Protein AF-A0A1I0L942-F1 (afdb_monomer_lite)

Radius of gyration: 27.11 Å; chains: 1; bounding box: 68×57×56 Å

Secondary structure (DSSP, 8-state):
-----------------S------HHHHHHHHHHHHHHHHHHHHHHHHTT--SHHHHHHHHHHHHHHHHHH--TTPPPTT---

Foldseek 3Di:
DDDDPDPPPPPPDPDDPDDPPPCCVVVVLLVVLVVQLVVLVVQLVVQVVPQPDPVSNVVSVVSSVVSCVVRVPPDPDDPPPDD

pLDDT: mean 72.85, std 20.31, range [39.5, 98.25]

Structure (mmCIF, N/CA/C/O backbone):
data_AF-A0A1I0L942-F1
#
_entry.id   AF-A0A1I0L942-F1
#
loop_
_atom_site.group_PDB
_atom_site.id
_atom_site.type_symbol
_atom_site.label_atom_id
_atom_site.label_alt_id
_atom_site.label_comp_id
_atom_site.label_asym_id
_atom_site.label_entity_id
_atom_site.label_seq_id
_atom_site.pdbx_PDB_ins_code
_atom_site.Cartn_x
_atom_site.Cartn_y
_atom_site.Cartn_z
_atom_site.occupancy
_atom_site.B_iso_or_equiv
_atom_site.auth_seq_id
_atom_site.auth_comp_id
_atom_site.auth_asym_id
_atom_site.auth_atom_id
_atom_site.pdbx_PDB_model_num
ATOM 1 N N . MET A 1 1 ? 56.638 -40.748 -43.089 1.00 45.00 1 MET A N 1
ATOM 2 C CA . MET A 1 1 ? 55.259 -40.212 -43.098 1.00 45.00 1 MET A CA 1
ATOM 3 C C . MET A 1 1 ? 55.196 -39.201 -41.950 1.00 45.00 1 MET A C 1
ATOM 5 O O . MET A 1 1 ? 55.089 -39.628 -40.819 1.00 45.00 1 MET A O 1
ATOM 9 N N . ARG A 1 2 ? 55.605 -37.927 -42.064 1.00 50.41 2 ARG A N 1
ATOM 10 C CA . ARG A 1 2 ? 55.063 -36.815 -42.874 1.00 50.41 2 ARG A CA 1
ATOM 11 C C . ARG A 1 2 ? 53.533 -36.803 -42.875 1.00 50.41 2 ARG A C 1
ATOM 13 O O . ARG A 1 2 ? 52.926 -37.408 -43.744 1.00 50.41 2 ARG A O 1
ATOM 20 N N . GLY A 1 3 ? 52.965 -36.114 -41.891 1.00 46.75 3 GLY A N 1
ATOM 21 C CA . GLY A 1 3 ? 51.550 -35.768 -41.802 1.00 46.75 3 GLY A CA 1
ATOM 22 C C . GLY A 1 3 ? 51.357 -34.763 -40.672 1.00 46.75 3 GLY A C 1
ATOM 23 O O . GLY A 1 3 ? 51.196 -35.149 -39.523 1.00 46.75 3 GLY A O 1
ATOM 24 N N . LEU A 1 4 ? 51.497 -33.480 -41.003 1.00 53.94 4 LEU A N 1
ATOM 25 C CA . LEU A 1 4 ? 51.280 -32.339 -40.119 1.00 53.94 4 LEU A CA 1
ATOM 26 C C . LEU A 1 4 ? 49.847 -32.357 -39.571 1.00 53.94 4 LEU A C 1
ATOM 28 O O . LEU A 1 4 ? 48.894 -32.419 -40.345 1.00 53.94 4 LEU A O 1
ATOM 32 N N . VAL A 1 5 ? 49.704 -32.256 -38.248 1.00 57.75 5 VAL A N 1
ATOM 33 C CA . VAL A 1 5 ? 48.436 -31.943 -37.577 1.00 57.75 5 VAL A CA 1
ATOM 34 C C . VAL A 1 5 ? 48.094 -30.493 -37.926 1.00 57.75 5 VAL A C 1
ATOM 36 O O . VAL A 1 5 ? 48.596 -29.552 -37.317 1.00 57.75 5 VAL A O 1
ATOM 39 N N . GLY A 1 6 ? 47.315 -30.317 -38.992 1.00 53.66 6 GLY A N 1
ATOM 40 C CA . GLY A 1 6 ? 46.819 -29.023 -39.441 1.00 53.66 6 GLY A CA 1
ATOM 41 C C . GLY A 1 6 ? 45.677 -28.558 -38.548 1.00 53.66 6 GLY A C 1
ATOM 42 O O . GLY A 1 6 ? 44.542 -28.998 -38.707 1.00 53.66 6 GLY A O 1
ATOM 43 N N . ALA A 1 7 ? 45.989 -27.668 -37.609 1.00 61.84 7 ALA A N 1
ATOM 44 C CA . ALA A 1 7 ? 45.009 -26.887 -36.873 1.00 61.84 7 ALA A CA 1
ATOM 45 C C . ALA A 1 7 ? 44.286 -25.944 -37.846 1.00 61.84 7 ALA A C 1
ATOM 47 O O . ALA A 1 7 ? 44.837 -24.924 -38.260 1.00 61.84 7 ALA A O 1
ATOM 48 N N . VAL A 1 8 ? 43.053 -26.282 -38.224 1.00 61.44 8 VAL A N 1
ATOM 49 C CA . VAL A 1 8 ? 42.159 -25.337 -38.898 1.00 61.44 8 VAL A CA 1
ATOM 50 C C . VAL A 1 8 ? 41.450 -24.544 -37.806 1.00 61.44 8 VAL A C 1
ATOM 52 O O . VAL A 1 8 ? 40.406 -24.939 -37.294 1.00 61.44 8 VAL A O 1
ATOM 55 N N . LEU A 1 9 ? 42.074 -23.434 -37.413 1.00 54.91 9 LEU A N 1
ATOM 56 C CA . LEU A 1 9 ? 41.409 -22.353 -36.696 1.00 54.91 9 LEU A CA 1
ATOM 57 C C . LEU A 1 9 ? 40.317 -21.817 -37.622 1.00 54.91 9 LEU A C 1
ATOM 59 O O . LEU A 1 9 ? 40.603 -21.106 -38.585 1.00 54.91 9 LEU A O 1
ATOM 63 N N . ALA A 1 10 ? 39.069 -22.197 -37.352 1.00 60.06 10 ALA A N 1
ATOM 64 C CA . ALA A 1 10 ? 37.916 -21.513 -37.904 1.00 60.06 10 ALA A CA 1
ATOM 65 C C . ALA A 1 10 ? 37.959 -20.075 -37.374 1.00 60.06 10 ALA A C 1
ATOM 67 O O . ALA A 1 10 ? 37.559 -19.799 -36.244 1.00 60.06 10 ALA A O 1
ATOM 68 N N . LEU A 1 11 ? 38.531 -19.178 -38.179 1.00 58.16 11 LEU A N 1
ATOM 6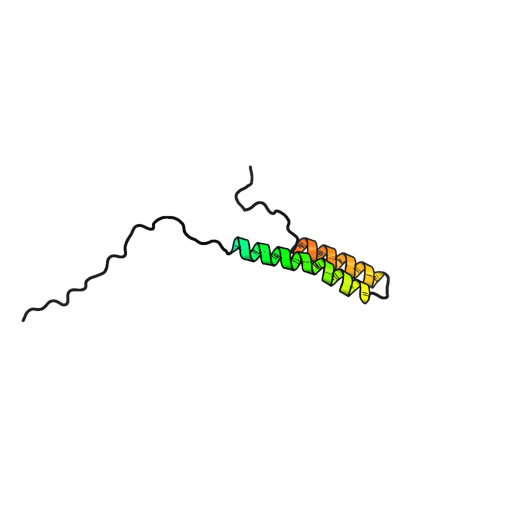9 C CA . LEU A 1 11 ? 38.360 -17.742 -38.051 1.00 58.16 11 LEU A CA 1
ATOM 70 C C . LEU A 1 11 ? 36.856 -17.488 -38.026 1.00 58.16 11 LEU A C 1
ATOM 72 O O . LEU A 1 11 ? 36.170 -17.615 -39.041 1.00 58.16 11 LEU A O 1
ATOM 76 N N . GLY A 1 12 ? 36.364 -17.224 -36.816 1.00 59.69 12 GLY A N 1
ATOM 77 C CA . GLY A 1 12 ? 35.000 -16.816 -36.559 1.00 59.69 12 GLY A CA 1
ATOM 78 C C . GLY A 1 12 ? 34.633 -15.678 -37.498 1.00 59.69 12 GLY A C 1
ATOM 79 O O . GLY A 1 12 ? 35.393 -14.727 -37.681 1.00 59.69 12 GLY A O 1
ATOM 80 N N . LEU A 1 13 ? 33.473 -15.845 -38.117 1.00 60.66 13 LEU A N 1
ATOM 81 C CA . LEU A 1 13 ? 32.822 -14.929 -39.036 1.00 60.66 13 LEU A CA 1
ATOM 82 C C . LEU A 1 13 ? 32.676 -13.542 -38.392 1.00 60.66 13 LEU A C 1
ATOM 84 O O . LEU A 1 13 ? 31.689 -13.252 -37.721 1.00 60.66 13 LEU A O 1
ATOM 88 N N . LEU A 1 14 ? 33.664 -12.672 -38.594 1.00 63.94 14 LEU A N 1
ATOM 89 C CA . LEU A 1 14 ? 33.531 -11.243 -38.343 1.00 63.94 14 LEU A CA 1
ATOM 90 C C . LEU A 1 14 ? 32.758 -10.616 -39.502 1.00 63.94 14 LEU A C 1
ATOM 92 O O . LEU A 1 14 ? 33.342 -10.227 -40.507 1.00 63.94 14 LEU A O 1
ATOM 96 N N . VAL A 1 15 ? 31.441 -10.538 -39.342 1.00 55.81 15 VAL A N 1
ATOM 97 C CA . VAL A 1 15 ? 30.645 -9.323 -39.566 1.00 55.81 15 VAL A CA 1
ATOM 98 C C . VAL A 1 15 ? 29.248 -9.630 -39.039 1.00 55.81 15 VAL A C 1
ATOM 100 O O . VAL A 1 15 ? 28.463 -10.364 -39.637 1.00 55.81 15 VAL A O 1
ATOM 103 N N . GLY A 1 16 ? 28.987 -9.114 -37.838 1.00 53.91 16 GLY A N 1
ATOM 104 C CA . GLY A 1 16 ? 27.660 -9.075 -37.254 1.00 53.91 16 GLY A CA 1
ATOM 105 C C . GLY A 1 16 ? 26.766 -8.238 -38.153 1.00 53.91 16 GLY A C 1
ATOM 106 O O . GLY A 1 16 ? 26.939 -7.026 -38.265 1.00 53.91 16 GLY A O 1
ATOM 107 N N . CYS A 1 17 ? 25.826 -8.909 -38.812 1.00 57.16 17 CYS A N 1
ATOM 108 C CA . CYS A 1 17 ? 24.615 -8.285 -39.308 1.00 57.16 17 CYS A CA 1
ATOM 109 C C . CYS A 1 17 ? 23.928 -7.642 -38.100 1.00 57.16 17 CYS A C 1
ATOM 111 O O . CYS A 1 17 ? 23.629 -8.325 -37.120 1.00 57.16 17 CYS A O 1
ATOM 113 N N . GLY A 1 18 ? 23.805 -6.319 -38.143 1.00 50.59 18 GLY A N 1
ATOM 114 C CA . GLY A 1 18 ? 23.404 -5.500 -37.016 1.00 50.59 18 GLY A CA 1
ATOM 115 C C . GLY A 1 18 ? 22.099 -5.942 -36.363 1.00 50.59 18 GLY A C 1
ATOM 116 O O . GLY A 1 18 ? 21.125 -6.259 -37.040 1.00 50.59 18 GLY A O 1
ATOM 117 N N . GLY A 1 19 ? 22.123 -5.881 -35.032 1.00 48.12 19 GLY A N 1
ATOM 118 C CA . GLY A 1 19 ? 20.981 -5.479 -34.223 1.00 48.12 19 GLY A CA 1
ATOM 119 C C . GLY A 1 19 ? 19.770 -6.393 -34.295 1.00 48.12 19 GLY A C 1
ATOM 120 O O . GLY A 1 19 ? 18.714 -5.988 -34.761 1.00 48.12 19 GLY A O 1
ATOM 121 N N . ALA A 1 20 ? 19.904 -7.594 -33.748 1.00 49.16 20 ALA A N 1
ATOM 122 C CA . ALA A 1 20 ? 18.775 -8.269 -33.125 1.00 49.16 20 ALA A CA 1
ATOM 123 C C . ALA A 1 20 ? 19.160 -8.601 -31.682 1.00 49.16 20 ALA A C 1
ATOM 125 O O . ALA A 1 20 ? 19.205 -9.760 -31.276 1.00 49.16 20 ALA A O 1
ATOM 126 N N . GLU A 1 21 ? 19.479 -7.570 -30.902 1.00 48.25 21 GLU A N 1
ATOM 127 C CA . GLU A 1 21 ? 19.267 -7.662 -29.463 1.00 48.25 21 GLU A CA 1
ATOM 128 C C . GLU A 1 21 ? 17.760 -7.500 -29.317 1.00 48.25 21 GLU A C 1
ATOM 130 O O . GLU A 1 21 ? 17.220 -6.401 -29.410 1.00 48.25 21 GLU A O 1
ATOM 135 N N . GLY A 1 22 ? 17.050 -8.624 -29.238 1.00 50.62 22 GLY A N 1
ATOM 136 C CA . GLY A 1 22 ? 15.683 -8.607 -28.760 1.00 50.62 22 GLY A CA 1
ATOM 137 C C . GLY A 1 22 ? 15.713 -8.115 -27.322 1.00 50.62 22 GLY A C 1
ATOM 138 O O . GLY A 1 22 ? 15.743 -8.933 -26.402 1.00 50.62 22 GLY A O 1
ATOM 139 N N . ASP A 1 23 ? 15.705 -6.795 -27.141 1.00 48.12 23 ASP A N 1
ATOM 140 C CA . ASP A 1 23 ? 15.317 -6.146 -25.900 1.00 48.12 23 ASP A CA 1
ATOM 141 C C . ASP A 1 23 ? 13.821 -6.418 -25.709 1.00 48.12 23 ASP A C 1
ATOM 143 O O . ASP A 1 23 ? 12.934 -5.634 -26.006 1.00 48.12 23 ASP A O 1
ATOM 147 N N . THR A 1 24 ? 13.538 -7.651 -25.309 1.00 49.38 24 THR A N 1
ATOM 148 C CA . THR A 1 24 ? 12.254 -8.058 -24.737 1.00 49.38 24 THR A CA 1
ATOM 149 C C . THR A 1 24 ? 12.323 -7.968 -23.213 1.00 49.38 24 THR A C 1
ATOM 151 O O . THR A 1 24 ? 11.536 -8.617 -22.521 1.00 49.38 24 THR A O 1
ATOM 154 N N . GLY A 1 25 ? 13.312 -7.228 -22.694 1.00 50.44 25 GLY A N 1
ATOM 155 C CA . GLY A 1 25 ? 13.499 -6.940 -21.279 1.00 50.44 25 GLY A CA 1
ATOM 156 C C . GLY A 1 25 ? 12.646 -5.750 -20.856 1.00 50.44 25 GLY A C 1
ATOM 157 O O . GLY A 1 25 ? 11.925 -5.868 -19.868 1.00 50.44 25 GLY A O 1
ATOM 158 N N . GLY A 1 26 ? 12.652 -4.668 -21.646 1.00 55.88 26 GLY A N 1
ATOM 159 C CA . GLY A 1 26 ? 11.808 -3.491 -21.421 1.00 55.88 26 GLY A CA 1
ATOM 160 C C . GLY A 1 26 ? 10.316 -3.824 -21.429 1.00 55.88 26 GLY A C 1
ATOM 161 O O . GLY A 1 26 ? 9.629 -3.560 -20.448 1.00 55.88 26 GLY A O 1
ATOM 162 N N . ASP A 1 27 ? 9.843 -4.521 -22.466 1.00 57.56 27 ASP A N 1
ATOM 163 C CA . ASP A 1 27 ? 8.432 -4.920 -22.605 1.00 57.56 27 ASP A CA 1
ATOM 164 C C . ASP A 1 27 ? 7.944 -5.809 -21.448 1.00 57.56 27 ASP A C 1
ATOM 166 O O . ASP A 1 27 ? 6.841 -5.639 -20.935 1.00 57.56 27 ASP A O 1
ATOM 170 N N . LYS A 1 28 ? 8.768 -6.765 -20.990 1.00 60.12 28 LYS A N 1
ATOM 171 C CA . LYS A 1 28 ? 8.394 -7.632 -19.861 1.00 60.12 28 LYS A CA 1
ATOM 172 C C . LYS A 1 28 ? 8.344 -6.869 -18.544 1.00 60.12 28 LYS A C 1
ATOM 174 O O . LYS A 1 28 ? 7.397 -7.060 -17.788 1.00 60.12 28 LYS A O 1
ATOM 179 N N . ALA A 1 29 ? 9.339 -6.022 -18.286 1.00 65.75 29 ALA A N 1
ATOM 180 C CA . ALA A 1 29 ? 9.388 -5.212 -17.076 1.00 65.75 29 ALA A CA 1
ATOM 181 C C . ALA A 1 29 ? 8.233 -4.200 -17.027 1.00 65.75 29 ALA A C 1
ATOM 183 O O . ALA A 1 29 ? 7.655 -3.984 -15.966 1.00 65.75 29 ALA A O 1
ATOM 184 N N . GLU A 1 30 ? 7.853 -3.625 -18.169 1.00 64.12 30 GLU A N 1
ATOM 185 C CA . GLU A 1 30 ? 6.711 -2.717 -18.278 1.00 64.12 30 GLU A CA 1
ATOM 186 C C . GLU A 1 30 ? 5.377 -3.445 -18.070 1.00 64.12 30 GLU A C 1
ATOM 188 O O . GLU A 1 30 ? 4.534 -2.979 -17.305 1.00 64.12 30 GLU A O 1
ATOM 193 N N . VAL A 1 31 ? 5.196 -4.628 -18.670 1.00 70.38 31 VAL A N 1
ATOM 194 C CA . VAL A 1 31 ? 4.006 -5.465 -18.443 1.00 70.38 31 VAL A CA 1
ATOM 195 C C . VAL A 1 31 ? 3.913 -5.918 -16.980 1.00 70.38 31 VAL A C 1
ATOM 197 O O . VAL A 1 31 ? 2.823 -5.880 -16.407 1.00 70.38 31 VAL A O 1
ATOM 200 N N . GLU A 1 32 ? 5.028 -6.301 -16.349 1.00 71.56 32 GLU A N 1
ATOM 201 C CA . GLU A 1 32 ? 5.067 -6.610 -14.912 1.00 71.56 32 GLU A CA 1
ATOM 202 C C . GLU A 1 32 ? 4.741 -5.381 -14.056 1.00 71.56 32 GLU A C 1
ATOM 204 O O . GLU A 1 32 ? 3.930 -5.487 -13.138 1.00 71.56 32 GLU A O 1
ATOM 209 N N . ALA A 1 33 ? 5.292 -4.206 -14.367 1.00 68.38 33 ALA A N 1
ATOM 210 C CA . ALA A 1 33 ? 4.992 -2.970 -13.645 1.00 68.38 33 ALA A CA 1
ATOM 211 C C . ALA A 1 33 ? 3.512 -2.574 -13.773 1.00 68.38 33 ALA A C 1
ATOM 213 O O . ALA A 1 33 ? 2.871 -2.233 -12.780 1.00 68.38 33 ALA A O 1
ATOM 214 N N . MET A 1 34 ? 2.927 -2.695 -14.968 1.00 71.38 34 MET A N 1
ATOM 215 C CA . MET A 1 34 ? 1.500 -2.452 -15.199 1.00 71.38 34 MET A CA 1
ATOM 216 C C . MET A 1 34 ? 0.607 -3.461 -14.464 1.00 71.38 34 MET A C 1
ATOM 218 O O . MET A 1 34 ? -0.430 -3.077 -13.917 1.00 71.38 34 MET A O 1
ATOM 222 N N . ALA A 1 35 ? 1.006 -4.734 -14.398 1.00 74.44 35 ALA A N 1
ATOM 223 C CA . ALA A 1 35 ? 0.299 -5.740 -13.606 1.00 74.44 35 ALA A CA 1
ATOM 224 C C . ALA A 1 35 ? 0.350 -5.410 -12.102 1.00 74.44 35 ALA A C 1
ATOM 226 O O . ALA A 1 35 ? -0.691 -5.380 -11.445 1.00 74.44 35 ALA A O 1
ATOM 227 N N . LEU A 1 36 ? 1.532 -5.063 -11.580 1.00 82.38 36 LEU A N 1
ATOM 228 C CA . LEU A 1 36 ? 1.731 -4.667 -10.181 1.00 82.38 36 LEU A CA 1
ATOM 229 C C . LEU A 1 36 ? 0.978 -3.378 -9.827 1.00 82.38 36 LEU A C 1
ATOM 231 O O . LEU A 1 36 ? 0.405 -3.266 -8.744 1.00 82.38 36 LEU A O 1
ATOM 235 N N . CYS A 1 37 ? 0.911 -2.427 -10.758 1.00 87.12 37 CYS A N 1
ATOM 236 C CA . CYS A 1 37 ? 0.088 -1.232 -10.621 1.00 87.12 37 CYS A CA 1
ATOM 237 C C . CYS A 1 37 ? -1.405 -1.579 -10.482 1.00 87.12 37 CYS A C 1
ATOM 239 O O . CYS A 1 37 ? -2.094 -1.062 -9.599 1.00 87.12 37 CYS A O 1
ATOM 241 N N . SER A 1 38 ? -1.915 -2.489 -11.321 1.00 86.31 38 SER A N 1
ATOM 242 C CA . SER A 1 38 ? -3.311 -2.937 -11.248 1.00 86.31 38 SER A CA 1
ATOM 243 C C . SER A 1 38 ? -3.634 -3.598 -9.898 1.00 86.31 38 SER A C 1
ATOM 245 O O . SER A 1 38 ? -4.705 -3.359 -9.325 1.00 86.31 38 SER A O 1
ATOM 247 N N . ASP A 1 39 ? -2.680 -4.345 -9.335 1.00 91.50 39 ASP A N 1
ATOM 248 C CA . ASP A 1 39 ? -2.819 -5.000 -8.032 1.00 91.50 39 ASP A CA 1
ATOM 249 C C . ASP A 1 39 ? -2.969 -4.010 -6.864 1.00 91.50 39 ASP A C 1
ATOM 251 O O . ASP A 1 39 ? -3.649 -4.329 -5.881 1.00 91.50 39 ASP A O 1
ATOM 255 N N . CYS A 1 40 ? -2.427 -2.788 -6.960 1.00 93.56 40 CYS A N 1
ATOM 256 C CA . CYS A 1 40 ? -2.548 -1.769 -5.908 1.00 93.56 40 CYS A CA 1
ATOM 257 C C . CYS A 1 40 ? -4.015 -1.466 -5.553 1.00 93.56 40 CYS A C 1
ATOM 259 O O . CYS A 1 40 ? -4.374 -1.352 -4.375 1.00 93.56 40 CYS A O 1
ATOM 261 N N . SER A 1 41 ? -4.898 -1.414 -6.556 1.00 91.88 41 SER A N 1
ATOM 262 C CA . SER A 1 41 ? -6.336 -1.203 -6.346 1.00 91.88 41 SER A CA 1
ATOM 263 C C . SER A 1 41 ? -7.005 -2.389 -5.648 1.00 91.88 41 SER A C 1
ATOM 265 O O . SER A 1 41 ? -7.822 -2.207 -4.740 1.00 91.88 41 SER A O 1
ATOM 267 N N . TRP A 1 42 ? -6.647 -3.617 -6.026 1.00 93.62 42 TRP A N 1
ATOM 268 C CA . TRP A 1 42 ? -7.187 -4.817 -5.387 1.00 93.62 42 TRP A CA 1
ATOM 269 C C . TRP A 1 42 ? -6.732 -4.937 -3.926 1.00 93.62 42 TRP A C 1
ATOM 271 O O . TRP A 1 42 ? -7.543 -5.217 -3.034 1.00 93.62 42 TRP A O 1
ATOM 281 N N . LEU A 1 43 ? -5.454 -4.657 -3.657 1.00 95.12 43 LEU A N 1
ATOM 282 C CA . LEU A 1 43 ? -4.888 -4.630 -2.308 1.00 95.12 43 LEU A CA 1
ATOM 283 C C . LEU A 1 43 ? -5.566 -3.573 -1.430 1.00 95.12 43 LEU A C 1
ATOM 285 O O . LEU A 1 43 ? -5.889 -3.864 -0.274 1.00 95.12 43 LEU A O 1
ATOM 289 N N . TYR A 1 44 ? -5.862 -2.393 -1.980 1.00 96.88 44 TYR A N 1
ATOM 290 C CA . TYR A 1 44 ? -6.630 -1.357 -1.290 1.00 96.88 44 TYR A CA 1
ATOM 291 C C . TYR A 1 44 ? -8.025 -1.846 -0.879 1.00 96.88 44 TYR A C 1
ATOM 293 O O . TYR A 1 44 ? -8.383 -1.755 0.297 1.00 96.88 44 TYR A O 1
ATOM 301 N N . VAL A 1 45 ? -8.800 -2.427 -1.805 1.00 97.31 45 VAL A N 1
ATOM 302 C CA . VAL A 1 45 ? -10.148 -2.954 -1.507 1.00 97.31 45 VAL A CA 1
ATOM 303 C C . VAL A 1 45 ? -10.081 -4.029 -0.423 1.00 97.31 45 VAL A C 1
ATOM 305 O O . VAL A 1 45 ? -10.867 -4.019 0.531 1.00 97.31 45 VAL A O 1
ATOM 308 N N . ARG A 1 46 ? -9.101 -4.934 -0.517 1.00 97.19 46 ARG A N 1
ATOM 309 C CA . ARG A 1 46 ? -8.871 -5.962 0.501 1.00 97.19 46 ARG A CA 1
ATOM 310 C C . ARG A 1 46 ? -8.524 -5.350 1.860 1.00 97.19 46 ARG A C 1
ATOM 312 O O . ARG A 1 46 ? -9.054 -5.822 2.867 1.00 97.19 46 ARG A O 1
ATOM 319 N N . CYS A 1 47 ? -7.683 -4.320 1.909 1.00 98.06 47 CYS A N 1
ATOM 320 C CA . CYS A 1 47 ? -7.342 -3.605 3.139 1.00 98.06 47 CYS A CA 1
ATOM 321 C C . CYS A 1 47 ? -8.583 -2.947 3.758 1.00 98.06 47 CYS A C 1
ATOM 323 O O . CYS A 1 47 ? -8.924 -3.215 4.912 1.00 98.06 47 CYS A O 1
ATOM 325 N N . MET A 1 48 ? -9.332 -2.187 2.956 1.00 98.25 48 MET A N 1
ATOM 326 C CA . MET A 1 48 ? -10.545 -1.489 3.385 1.00 98.25 48 MET A CA 1
ATOM 327 C C . MET A 1 48 ? -11.623 -2.442 3.904 1.00 98.25 48 MET A C 1
ATOM 329 O O . MET A 1 48 ? -12.292 -2.123 4.884 1.00 98.25 48 MET A O 1
ATOM 333 N N . SER A 1 49 ? -11.745 -3.646 3.329 1.00 98.19 49 SER A N 1
ATOM 334 C CA . SER A 1 49 ? -12.690 -4.669 3.809 1.00 98.19 49 SER A CA 1
ATOM 335 C C . SER A 1 49 ? -12.420 -5.150 5.244 1.00 98.19 49 SER A C 1
ATOM 337 O O . SER A 1 49 ? -13.303 -5.720 5.880 1.00 98.19 49 SER A O 1
ATOM 339 N N . ARG A 1 50 ? -11.203 -4.929 5.763 1.00 97.81 50 ARG A N 1
ATOM 340 C CA . ARG A 1 50 ? -10.757 -5.362 7.099 1.00 97.81 50 ARG A CA 1
ATOM 341 C C . ARG A 1 50 ? -10.504 -4.195 8.056 1.00 97.81 50 ARG A C 1
ATOM 343 O O . ARG A 1 50 ? -10.305 -4.421 9.249 1.00 97.81 50 ARG A O 1
ATOM 350 N N . ALA A 1 51 ? -10.495 -2.960 7.558 1.00 97.62 51 ALA A N 1
ATOM 351 C CA . ALA A 1 51 ? -10.181 -1.767 8.331 1.00 97.62 51 ALA A CA 1
ATOM 352 C C . ALA A 1 51 ? -11.373 -1.330 9.202 1.00 97.62 51 ALA A C 1
ATOM 354 O O . ALA A 1 51 ? -12.329 -0.710 8.733 1.00 97.62 51 ALA A O 1
ATOM 355 N N . GLN A 1 52 ? -11.308 -1.648 10.497 1.00 97.94 52 GLN A N 1
ATOM 356 C CA . GLN A 1 52 ? -12.392 -1.387 11.457 1.00 97.94 52 GLN A CA 1
ATOM 357 C C . GLN A 1 52 ? -12.311 -0.008 12.130 1.00 97.94 52 GLN A C 1
ATOM 359 O O . GLN A 1 52 ? -13.289 0.437 12.726 1.00 97.94 52 GLN A O 1
ATOM 364 N N . THR A 1 53 ? -11.172 0.683 12.034 1.00 98.19 53 THR A N 1
ATOM 365 C CA . THR A 1 53 ? -10.943 1.992 12.668 1.00 98.19 53 THR A CA 1
ATOM 366 C C . THR A 1 53 ? -10.620 3.070 11.631 1.00 98.19 53 THR A C 1
ATOM 368 O O . THR A 1 53 ? -10.186 2.739 10.523 1.00 98.19 53 THR A O 1
ATOM 371 N N . PRO A 1 54 ? -10.803 4.362 11.963 1.00 98.00 54 PRO A N 1
ATOM 372 C CA . PRO A 1 54 ? -10.395 5.464 11.091 1.00 98.00 54 PRO A CA 1
ATOM 373 C C . PRO A 1 54 ? -8.906 5.411 10.725 1.00 98.00 54 PRO A C 1
ATOM 375 O O . PRO A 1 54 ? -8.575 5.492 9.548 1.00 98.00 54 PRO A O 1
ATOM 378 N N . GLU A 1 55 ? -8.022 5.171 11.698 1.00 97.88 55 GLU A N 1
ATOM 379 C CA . GLU A 1 55 ? -6.580 5.026 11.446 1.00 97.88 55 GLU A CA 1
ATOM 380 C C . GLU A 1 55 ? -6.253 3.847 10.529 1.00 97.88 55 GLU A C 1
ATOM 382 O O . GLU A 1 55 ? -5.426 3.978 9.632 1.00 97.88 55 GLU A O 1
ATOM 387 N N . ALA A 1 56 ? -6.935 2.705 10.675 1.00 97.44 56 ALA A N 1
ATOM 388 C CA . ALA A 1 56 ? -6.718 1.575 9.775 1.00 97.44 56 ALA A CA 1
ATOM 389 C C . ALA A 1 56 ? -7.123 1.906 8.329 1.00 97.44 56 ALA A C 1
ATOM 391 O O . ALA A 1 56 ? -6.436 1.499 7.396 1.00 97.44 56 ALA A O 1
ATOM 392 N N . LYS A 1 57 ? -8.210 2.664 8.133 1.00 98.00 57 LYS A N 1
ATOM 393 C CA . LYS A 1 57 ? -8.642 3.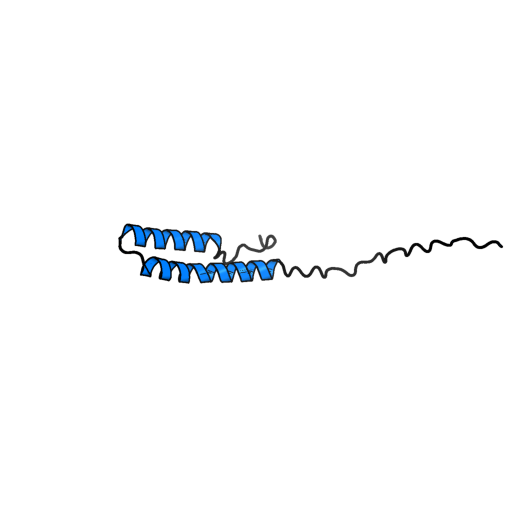113 6.799 1.00 98.00 57 LYS A CA 1
ATOM 394 C C . LYS A 1 57 ? -7.637 4.085 6.193 1.00 98.00 57 LYS A C 1
ATOM 396 O O . LYS A 1 57 ? -7.274 3.935 5.031 1.00 98.00 57 LYS A O 1
ATOM 401 N N . GLN A 1 58 ? -7.136 5.018 6.998 1.00 98.19 58 GLN A N 1
ATOM 402 C CA . GLN A 1 58 ? -6.112 5.964 6.568 1.00 98.19 58 GLN A CA 1
ATOM 403 C C . GLN A 1 58 ? -4.819 5.241 6.157 1.00 98.19 58 GLN A C 1
ATOM 405 O O . GLN A 1 58 ? -4.235 5.555 5.124 1.00 98.19 58 GLN A O 1
ATOM 410 N N . ASN A 1 59 ? -4.421 4.198 6.892 1.00 97.75 59 ASN A N 1
ATOM 411 C CA . ASN A 1 59 ? -3.286 3.354 6.514 1.00 97.75 59 ASN A CA 1
ATOM 412 C C . ASN A 1 59 ? -3.511 2.624 5.181 1.00 97.75 59 ASN A C 1
ATOM 414 O O . ASN A 1 59 ? -2.568 2.491 4.405 1.00 97.75 59 ASN A O 1
ATOM 418 N N . CYS A 1 60 ? -4.737 2.179 4.880 1.00 98.12 60 CYS A N 1
ATOM 419 C CA . CYS A 1 60 ? -5.053 1.600 3.571 1.00 98.12 60 CYS A CA 1
ATOM 420 C C . CYS A 1 60 ? -4.885 2.620 2.436 1.00 98.12 60 CYS A C 1
ATOM 422 O O . CYS A 1 60 ? -4.388 2.267 1.369 1.00 98.12 60 CYS A O 1
ATOM 424 N N . GLU A 1 61 ? -5.282 3.877 2.653 1.00 97.44 61 GLU A N 1
ATOM 425 C CA . GLU A 1 61 ? -5.099 4.947 1.667 1.00 97.44 61 GLU A CA 1
ATOM 426 C C . GLU A 1 61 ? -3.619 5.266 1.441 1.00 97.44 61 GLU A C 1
ATOM 428 O O . GLU A 1 61 ? -3.186 5.331 0.291 1.00 97.44 61 GLU A O 1
ATOM 433 N N . TYR A 1 62 ? -2.830 5.386 2.515 1.00 97.00 62 TYR A N 1
ATOM 434 C CA . TYR A 1 62 ? -1.381 5.573 2.409 1.00 97.00 62 TYR A CA 1
ATOM 435 C C . TYR A 1 62 ? -0.700 4.412 1.683 1.00 97.00 62 TYR A C 1
ATOM 437 O O . TYR A 1 62 ? 0.082 4.651 0.769 1.00 97.00 62 TYR A O 1
ATOM 445 N N . ALA A 1 63 ? -1.039 3.167 2.027 1.00 94.75 63 ALA A N 1
ATOM 446 C CA . ALA A 1 63 ? -0.478 1.988 1.374 1.00 94.75 63 ALA A CA 1
ATOM 447 C C . ALA A 1 63 ? -0.824 1.924 -0.122 1.00 94.75 63 ALA A C 1
ATOM 449 O O . ALA A 1 63 ? 0.012 1.520 -0.926 1.00 94.75 63 ALA A O 1
ATOM 450 N N . ARG A 1 64 ? -2.034 2.349 -0.515 1.00 95.12 64 ARG A N 1
ATOM 451 C CA . ARG A 1 64 ? -2.397 2.453 -1.934 1.00 95.12 64 ARG A CA 1
ATOM 452 C C . ARG A 1 64 ? -1.525 3.484 -2.647 1.00 95.12 64 ARG A C 1
ATOM 454 O O . ARG A 1 64 ? -0.963 3.160 -3.683 1.00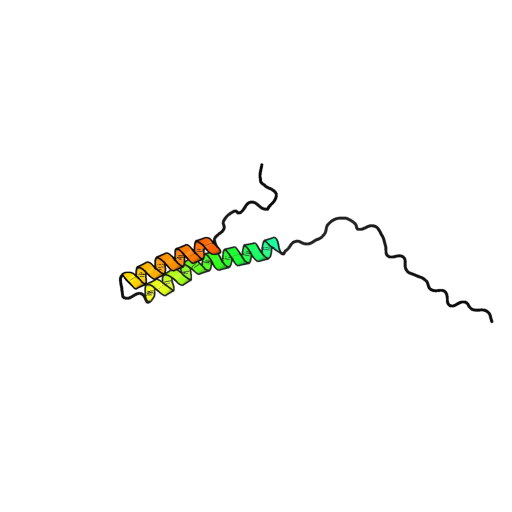 95.12 64 ARG A O 1
ATOM 461 N N . MET A 1 65 ? -1.403 4.691 -2.090 1.00 92.81 65 MET A N 1
ATOM 462 C CA . MET A 1 65 ? -0.594 5.759 -2.693 1.00 92.81 65 MET A CA 1
ATOM 463 C C . MET A 1 65 ? 0.875 5.352 -2.839 1.00 92.81 65 MET A C 1
ATOM 465 O O . MET A 1 65 ? 1.477 5.626 -3.869 1.00 92.81 65 MET A O 1
ATOM 469 N N . ASP A 1 66 ? 1.438 4.676 -1.837 1.00 92.69 66 ASP A N 1
ATOM 470 C CA . ASP A 1 66 ? 2.818 4.177 -1.869 1.00 92.69 66 ASP A CA 1
ATOM 471 C C . ASP A 1 66 ? 3.011 3.078 -2.931 1.00 92.69 66 ASP A C 1
ATOM 473 O O . ASP A 1 66 ? 3.965 3.107 -3.712 1.00 92.69 66 ASP A O 1
ATOM 477 N N . CYS A 1 67 ? 2.048 2.156 -3.032 1.00 91.88 67 CYS A N 1
ATOM 478 C CA . CYS A 1 67 ? 2.035 1.116 -4.060 1.00 91.88 67 CYS A CA 1
ATOM 479 C C . CYS A 1 67 ? 1.974 1.727 -5.467 1.00 91.88 67 CYS A C 1
ATOM 481 O O . CYS A 1 67 ? 2.790 1.396 -6.326 1.00 91.88 67 CYS A O 1
ATOM 483 N N . GLU A 1 68 ? 1.050 2.663 -5.691 1.00 91.50 68 GLU A N 1
ATOM 484 C CA . GLU A 1 68 ? 0.883 3.338 -6.978 1.00 91.50 68 GLU A CA 1
ATOM 485 C C . GLU A 1 68 ? 2.112 4.185 -7.336 1.00 91.50 68 GLU A C 1
ATOM 487 O O . GLU A 1 68 ? 2.583 4.127 -8.466 1.00 91.50 68 GLU A O 1
ATOM 492 N N . ALA A 1 69 ? 2.701 4.909 -6.381 1.00 87.25 69 ALA A N 1
ATOM 493 C CA . ALA A 1 69 ? 3.923 5.678 -6.619 1.00 87.25 69 ALA A CA 1
ATOM 494 C C . ALA A 1 69 ? 5.116 4.796 -7.024 1.00 87.25 69 ALA A C 1
ATOM 496 O O . ALA A 1 69 ? 5.986 5.241 -7.771 1.00 87.25 69 ALA A O 1
ATOM 497 N N . THR A 1 70 ? 5.151 3.553 -6.540 1.00 85.31 70 THR A N 1
ATOM 498 C CA . THR A 1 70 ? 6.227 2.602 -6.837 1.00 85.31 70 THR A CA 1
ATOM 499 C C . THR A 1 70 ? 6.033 1.920 -8.190 1.00 85.31 70 THR A C 1
ATOM 501 O O . THR A 1 70 ? 6.997 1.754 -8.933 1.00 85.31 70 THR A O 1
ATOM 504 N N . TRP A 1 71 ? 4.800 1.515 -8.512 1.00 85.31 71 TRP A N 1
ATOM 505 C CA . TRP A 1 71 ? 4.530 0.593 -9.623 1.00 85.31 71 TRP A CA 1
ATOM 506 C C . TRP A 1 71 ? 3.720 1.202 -10.771 1.00 85.31 71 TRP A C 1
ATOM 508 O O . TRP A 1 71 ? 3.818 0.738 -11.903 1.00 85.31 71 TRP A O 1
ATOM 518 N N . CYS A 1 72 ? 2.943 2.259 -10.526 1.00 85.19 72 CYS A N 1
ATOM 519 C CA . CYS A 1 72 ? 2.115 2.923 -11.536 1.00 85.19 72 CYS A CA 1
ATOM 520 C C . CYS A 1 72 ? 2.864 4.059 -12.239 1.00 85.19 72 CYS A C 1
ATOM 522 O O . CYS A 1 72 ? 2.369 5.183 -12.349 1.00 85.19 72 CYS A O 1
ATOM 524 N N . THR A 1 73 ? 4.065 3.779 -12.742 1.00 71.38 73 THR A N 1
ATOM 525 C CA . THR A 1 73 ? 4.846 4.742 -13.523 1.00 71.38 73 THR A CA 1
ATOM 526 C C . THR A 1 73 ? 4.334 4.790 -14.960 1.00 71.38 73 THR A C 1
ATOM 528 O O . THR A 1 73 ? 4.967 4.284 -15.884 1.00 71.38 73 THR A O 1
ATOM 531 N N . SER A 1 74 ? 3.166 5.386 -15.184 1.00 63.00 74 SER A N 1
ATOM 532 C CA . SER A 1 74 ? 2.779 5.771 -16.541 1.00 63.00 74 SER A CA 1
ATOM 533 C C . SER A 1 74 ? 3.735 6.872 -17.027 1.00 63.00 74 SER A C 1
ATOM 535 O O . SER A 1 74 ? 3.648 8.008 -16.567 1.00 63.00 74 SER A O 1
ATOM 537 N N . ALA A 1 75 ? 4.641 6.494 -17.937 1.00 51.47 75 ALA A N 1
ATOM 538 C CA . ALA A 1 75 ? 5.623 7.315 -18.651 1.00 51.47 75 ALA A CA 1
ATOM 539 C C . ALA A 1 75 ? 6.775 7.914 -17.815 1.00 51.47 75 ALA A C 1
ATOM 541 O O . ALA A 1 75 ? 6.880 9.128 -17.653 1.00 51.47 75 ALA A O 1
ATOM 542 N N . ALA A 1 76 ? 7.741 7.092 -17.394 1.00 46.25 76 ALA A N 1
ATOM 543 C CA . ALA A 1 76 ? 9.113 7.582 -17.529 1.00 46.25 76 ALA A CA 1
ATOM 544 C C . ALA A 1 76 ? 9.412 7.560 -19.040 1.00 46.25 76 ALA A C 1
ATOM 546 O O . ALA A 1 76 ? 9.258 6.488 -19.630 1.00 46.25 76 ALA A O 1
ATOM 547 N N . PRO A 1 77 ? 9.759 8.685 -19.700 1.00 43.69 77 PRO A N 1
ATOM 548 C CA . PRO A 1 77 ? 10.240 8.604 -21.073 1.00 43.69 77 PRO A CA 1
ATOM 549 C C . PRO A 1 77 ? 11.380 7.592 -21.094 1.00 43.69 77 PRO A C 1
ATOM 551 O O . PRO A 1 77 ? 12.219 7.591 -20.182 1.00 43.69 77 PRO A O 1
ATOM 554 N N . ALA A 1 78 ? 11.401 6.723 -22.106 1.00 51.09 78 ALA A N 1
ATOM 555 C CA . ALA A 1 78 ? 12.557 5.872 -22.331 1.00 51.09 78 ALA A CA 1
ATOM 556 C C . ALA A 1 78 ? 13.809 6.771 -22.268 1.00 51.09 78 ALA A C 1
ATOM 558 O O . ALA A 1 78 ? 13.758 7.891 -22.795 1.00 51.09 78 ALA A O 1
ATOM 559 N N . PRO A 1 79 ? 14.896 6.367 -21.583 1.00 45.47 79 PRO A N 1
ATOM 560 C CA . PRO A 1 79 ? 16.115 7.167 -21.508 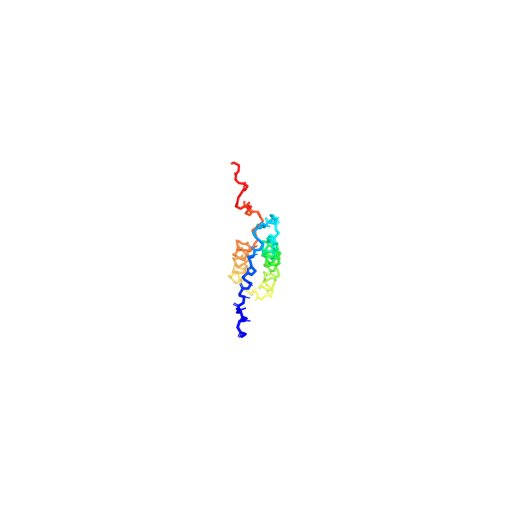1.00 45.47 79 PRO A CA 1
ATOM 561 C C . PRO A 1 79 ? 16.646 7.393 -22.934 1.00 45.47 79 PRO A C 1
ATOM 563 O O . PRO A 1 79 ? 17.339 6.550 -23.493 1.00 45.47 79 PRO A O 1
ATOM 566 N N . GLY A 1 80 ? 16.236 8.505 -23.551 1.00 54.56 80 GLY A N 1
ATOM 567 C CA . GLY A 1 80 ? 16.348 8.744 -24.993 1.00 54.56 80 GLY A CA 1
ATOM 568 C C . GLY A 1 80 ? 15.319 9.727 -25.572 1.00 54.56 80 GLY A C 1
ATOM 569 O O . GLY A 1 80 ? 15.597 10.32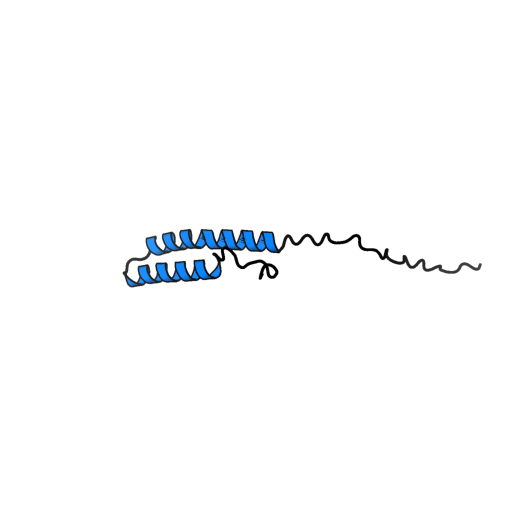4 -26.605 1.00 54.56 80 GLY A O 1
ATOM 570 N N . GLU A 1 81 ? 14.183 9.966 -24.906 1.00 48.41 81 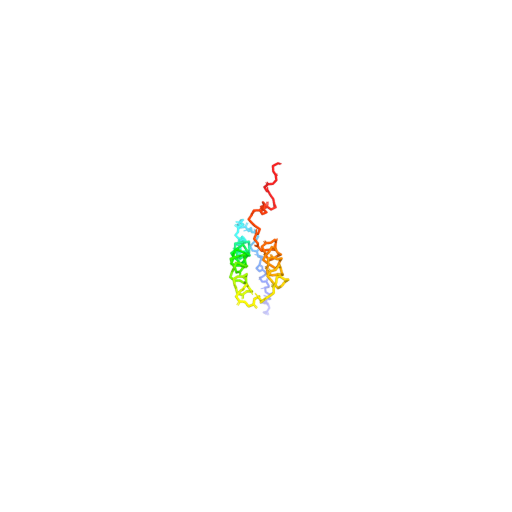GLU A N 1
ATOM 571 C CA . GLU A 1 81 ? 13.144 10.915 -25.362 1.00 48.41 81 GLU A CA 1
ATOM 572 C C . GLU A 1 81 ? 13.104 12.227 -24.552 1.00 48.41 81 GLU A C 1
ATOM 574 O O . GLU A 1 81 ? 12.049 12.827 -24.346 1.00 48.41 81 GLU A O 1
ATOM 579 N N . ALA A 1 82 ? 14.259 12.698 -24.075 1.00 39.50 82 ALA A N 1
ATOM 580 C CA . ALA A 1 82 ? 14.403 14.084 -23.634 1.00 39.50 82 ALA A CA 1
ATOM 581 C C . ALA A 1 82 ? 14.748 14.947 -24.860 1.00 39.50 82 ALA A C 1
ATOM 583 O O . ALA A 1 82 ? 15.850 14.836 -25.398 1.00 39.50 82 ALA A O 1
ATOM 584 N N . GLN A 1 83 ? 13.775 15.742 -25.315 1.00 42.09 83 GLN A N 1
ATOM 585 C CA . GLN A 1 83 ? 13.951 16.796 -26.324 1.00 42.09 83 GLN A CA 1
ATOM 586 C C . GLN A 1 83 ? 14.768 17.967 -25.774 1.00 42.09 83 GLN A C 1
ATOM 588 O O . GLN A 1 83 ? 14.539 18.337 -24.598 1.00 42.09 83 GLN A O 1
#

Sequence (83 aa):
MRGLVGAVLALGLLVGCGGAEGDTGGDKAEVEAMALCSDCSWLYVRCMSRAQTPEAKQNCEYARMDCEATWCTSAAPAPGEAQ

Organism: NCBI:txid83460